Protein AF-A0A961V127-F1 (afdb_monomer)

Sequence (94 aa):
MTEPSTDKYRNEFRELGIARVRNELVMRRWHKDKLAAARSWVERQDVDDWMASNRDKPPKPPRGQSAKKWAGIIVVVFGLIFAAERLLRMMGHL

Radius of gyration: 27.66 Å; Cα contacts (8 Å, |Δi|>4): 26; chains: 1; bounding box: 51×44×67 Å

Foldseek 3Di:
DDDPDLPVCLVVCVVCDLVNLVVCLVVVPDDPVVNVSSVVNNVVVVVVVVCVVCVPDDPDPPPPPPVVVVVVVVVVVVVVVVVVVVVCVVVPPD

Secondary structure (DSSP, 8-state):
-----SSTTHHHHHHH-HHHHHHHHHHT-S-HHHHHHHHHHHHHHHHHHHHHHHHTSPPPPPTHHHHHHHHHHHHHHHHHHHHHHHHHHHTT--

Solvent-accessible surface area (backbone atoms only — not comparable to full-atom values): 5697 Å² total; per-residue (Å²): 136,80,83,80,64,60,66,82,52,42,64,60,46,63,74,60,30,69,72,51,52,52,51,44,57,73,67,57,76,57,58,71,70,58,45,52,38,49,49,57,50,52,53,51,50,53,50,50,53,48,48,61,66,50,70,80,50,73,83,75,74,74,84,65,74,66,55,58,62,54,54,55,52,52,54,52,54,53,50,51,52,52,51,52,54,52,50,44,63,70,70,66,76,122

pLDDT: mean 73.99, std 13.6, range [39.34, 90.75]

Mean predicted aligned error: 16.15 Å

Structure (mmCIF, N/CA/C/O backbone):
data_AF-A0A961V127-F1
#
_entry.id   AF-A0A961V127-F1
#
loop_
_atom_site.group_PDB
_atom_site.id
_atom_site.type_symbol
_atom_site.label_atom_id
_atom_site.label_alt_id
_atom_site.label_comp_id
_atom_site.label_asym_id
_atom_site.label_entity_id
_atom_site.label_seq_id
_atom_site.pdbx_PDB_ins_code
_atom_site.Cartn_x
_atom_site.Cartn_y
_atom_site.Cartn_z
_atom_site.occupancy
_atom_site.B_iso_or_equiv
_atom_site.auth_seq_id
_atom_site.auth_comp_id
_atom_site.auth_asym_id
_atom_site.auth_atom_id
_atom_site.pdbx_PDB_model_num
ATOM 1 N N . MET A 1 1 ? 11.395 -1.285 21.036 1.00 39.34 1 MET A N 1
ATOM 2 C CA . MET A 1 1 ? 10.521 -0.675 20.013 1.00 39.34 1 MET A CA 1
ATOM 3 C C . MET A 1 1 ? 9.134 -1.264 20.187 1.00 39.34 1 MET A C 1
ATOM 5 O O . MET A 1 1 ? 8.863 -2.344 19.688 1.00 39.34 1 MET A O 1
ATOM 9 N N . THR A 1 2 ? 8.303 -0.627 21.001 1.00 43.03 2 THR A N 1
ATOM 10 C CA . THR A 1 2 ? 6.913 -1.027 21.235 1.00 43.03 2 THR A CA 1
ATOM 11 C C . THR A 1 2 ? 6.079 -0.355 20.150 1.00 43.03 2 THR A C 1
ATOM 13 O O . THR A 1 2 ? 5.927 0.863 20.183 1.00 43.03 2 THR A O 1
ATOM 16 N N . GLU A 1 3 ? 5.617 -1.107 19.144 1.00 50.34 3 GLU A N 1
ATOM 17 C CA . GLU A 1 3 ? 4.678 -0.585 18.142 1.00 50.34 3 GLU A CA 1
ATOM 18 C C . GLU A 1 3 ? 3.436 -0.047 18.872 1.00 50.34 3 GLU A C 1
ATOM 20 O O . GLU A 1 3 ? 2.732 -0.816 19.534 1.00 50.34 3 GLU A O 1
ATOM 25 N N . PRO A 1 4 ? 3.145 1.262 18.811 1.00 45.16 4 PRO A N 1
ATOM 26 C CA . PRO A 1 4 ? 1.985 1.795 19.493 1.00 45.16 4 PRO A CA 1
ATOM 27 C C . PRO A 1 4 ? 0.716 1.336 18.761 1.00 45.16 4 PRO A C 1
ATOM 29 O O . PRO A 1 4 ? 0.446 1.738 17.635 1.00 45.16 4 PRO A O 1
ATOM 32 N N . SER A 1 5 ? -0.101 0.524 19.436 1.00 54.16 5 SER A N 1
ATOM 33 C CA . SER A 1 5 ? -1.566 0.561 19.321 1.00 54.16 5 SER A CA 1
ATOM 34 C C . SER A 1 5 ? -2.171 0.394 17.906 1.00 54.16 5 SER A C 1
ATOM 36 O O . SER A 1 5 ? -3.212 0.989 17.612 1.00 54.16 5 SER A O 1
ATOM 38 N N . THR A 1 6 ? -1.616 -0.447 17.026 1.00 55.53 6 THR A N 1
ATOM 39 C CA . THR A 1 6 ? -2.355 -0.812 15.792 1.00 55.53 6 THR A CA 1
ATOM 40 C C . THR A 1 6 ? -3.597 -1.667 16.079 1.00 55.53 6 THR A C 1
ATOM 42 O O . THR A 1 6 ? -4.502 -1.701 15.251 1.00 55.53 6 THR A O 1
ATOM 45 N N . ASP A 1 7 ? -3.703 -2.285 17.263 1.00 63.59 7 ASP A N 1
ATOM 46 C CA . ASP A 1 7 ? -4.865 -3.104 17.640 1.00 63.59 7 ASP A CA 1
ATOM 47 C C . ASP A 1 7 ? -6.091 -2.311 18.088 1.00 63.59 7 ASP A C 1
ATOM 49 O O . ASP A 1 7 ? -7.210 -2.755 17.839 1.00 63.59 7 ASP A O 1
ATOM 53 N N . LYS A 1 8 ? -5.920 -1.118 18.676 1.00 77.50 8 LYS A N 1
ATOM 54 C CA . LYS A 1 8 ? -7.041 -0.369 19.273 1.00 77.50 8 LYS A CA 1
ATOM 55 C C . LYS A 1 8 ? -8.174 -0.095 18.279 1.00 77.50 8 LYS A C 1
ATOM 57 O O . LYS A 1 8 ? -9.339 -0.143 18.656 1.00 77.50 8 LYS A O 1
ATOM 62 N N . TYR A 1 9 ? -7.830 0.179 17.022 1.00 82.81 9 TYR A N 1
ATOM 63 C CA . TYR A 1 9 ? -8.791 0.504 15.965 1.00 82.81 9 TYR A CA 1
ATOM 64 C C . TYR A 1 9 ? -8.931 -0.608 14.919 1.00 82.81 9 TYR A C 1
ATOM 66 O O . TYR A 1 9 ? -9.671 -0.446 13.954 1.00 82.81 9 TYR A O 1
ATOM 74 N N . ARG A 1 10 ? -8.241 -1.746 15.083 1.00 82.00 10 ARG A N 1
ATOM 75 C CA . ARG A 1 10 ? -8.196 -2.802 14.059 1.00 82.00 10 ARG A CA 1
ATOM 76 C C . ARG A 1 10 ? -9.578 -3.386 13.773 1.00 82.00 10 ARG A C 1
ATOM 78 O O . ARG A 1 10 ? -9.924 -3.564 12.608 1.00 82.00 10 ARG A O 1
ATOM 85 N N . ASN A 1 11 ? -10.355 -3.672 14.819 1.00 86.88 11 ASN A N 1
ATOM 86 C CA . ASN A 1 11 ? -11.712 -4.208 14.669 1.00 86.88 11 ASN A CA 1
ATOM 87 C C . ASN A 1 11 ? -12.632 -3.188 13.991 1.00 86.88 11 ASN A C 1
ATOM 89 O O . ASN A 1 11 ? -13.323 -3.538 13.043 1.00 86.88 11 ASN A O 1
ATOM 93 N N . GLU A 1 12 ? -12.540 -1.915 14.382 1.00 88.31 12 GLU A N 1
ATOM 94 C CA . GLU A 1 12 ? -13.308 -0.833 13.760 1.00 88.31 12 GLU A CA 1
ATOM 95 C C . GLU A 1 12 ? -12.966 -0.673 12.268 1.00 88.31 12 GLU A C 1
ATOM 97 O O . GLU A 1 12 ? -13.849 -0.554 11.423 1.00 88.31 12 GLU A O 1
ATOM 102 N N . PHE A 1 13 ? -11.681 -0.718 11.907 1.00 90.75 13 PHE A N 1
ATOM 103 C CA . PHE A 1 13 ? -11.256 -0.655 10.506 1.00 90.75 13 PHE A CA 1
ATOM 104 C C . PHE A 1 13 ? -11.728 -1.867 9.700 1.00 90.75 13 PHE A C 1
ATOM 106 O O . PHE A 1 13 ? -12.124 -1.714 8.543 1.00 90.75 13 PHE A O 1
ATOM 113 N N . ARG A 1 14 ? -11.729 -3.059 10.311 1.00 86.62 14 ARG A N 1
ATOM 114 C CA . ARG A 1 14 ? -12.251 -4.282 9.692 1.00 86.62 14 ARG A CA 1
ATOM 115 C C . ARG A 1 14 ? -13.759 -4.185 9.447 1.00 86.62 14 ARG A C 1
ATOM 117 O O . ARG A 1 14 ? -14.199 -4.577 8.373 1.00 86.62 14 ARG A O 1
ATOM 124 N N . GLU A 1 15 ? -14.522 -3.640 10.392 1.00 90.75 15 GLU A N 1
ATOM 125 C CA . GLU A 1 15 ? -15.967 -3.411 10.247 1.00 90.75 15 GLU A CA 1
ATOM 126 C C . GLU A 1 15 ? -16.290 -2.360 9.174 1.00 90.75 15 GLU A C 1
ATOM 128 O O . GLU A 1 15 ? -17.213 -2.543 8.384 1.00 90.75 15 GLU A O 1
ATOM 133 N N . LEU A 1 16 ? -15.515 -1.272 9.104 1.00 89.88 16 LEU A N 1
ATOM 134 C CA . LEU A 1 16 ? -15.699 -0.221 8.095 1.00 89.88 16 LEU A CA 1
ATOM 135 C C . LEU A 1 16 ? -15.308 -0.669 6.680 1.00 89.88 16 LEU A C 1
ATOM 137 O O . LEU A 1 16 ? -15.872 -0.177 5.699 1.00 89.88 16 LEU A O 1
ATOM 141 N N . GLY A 1 17 ? -14.324 -1.560 6.576 1.00 88.56 17 GLY A N 1
ATOM 142 C CA . GLY A 1 17 ? -13.760 -2.024 5.317 1.00 88.56 17 GLY A CA 1
ATOM 143 C C . GLY A 1 17 ? -12.729 -1.064 4.708 1.00 88.56 17 GLY A C 1
ATOM 144 O O . GLY A 1 17 ? -12.751 0.156 4.902 1.00 88.56 17 GLY A O 1
ATOM 145 N N . ILE A 1 18 ? -11.812 -1.627 3.914 1.00 86.88 18 ILE A N 1
ATO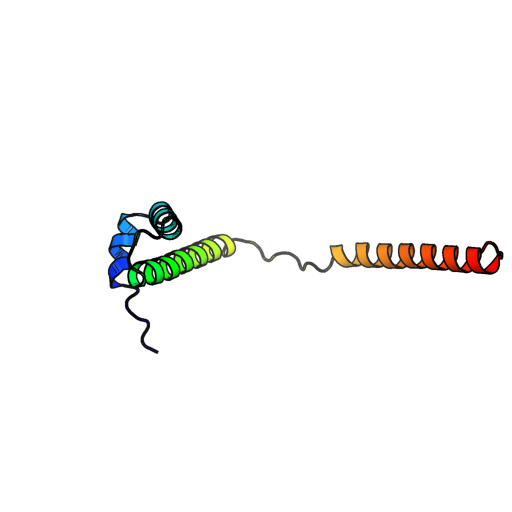M 146 C CA . ILE A 1 18 ? -10.614 -0.925 3.424 1.00 86.88 18 ILE A CA 1
ATOM 147 C C . ILE A 1 18 ? -10.915 0.313 2.573 1.00 86.88 18 ILE A C 1
ATOM 149 O O . ILE A 1 18 ? -10.263 1.346 2.724 1.00 86.88 18 ILE A O 1
ATOM 153 N N . ALA A 1 19 ? -11.943 0.248 1.724 1.00 86.00 19 ALA A N 1
ATOM 154 C CA . ALA A 1 19 ? -12.344 1.363 0.870 1.00 86.00 19 ALA A CA 1
ATOM 155 C C . ALA A 1 19 ? -12.811 2.573 1.693 1.00 86.00 19 ALA A C 1
ATOM 157 O O . ALA A 1 19 ? -12.459 3.714 1.391 1.00 86.00 19 ALA A O 1
ATOM 158 N N . ARG A 1 20 ? -13.556 2.325 2.777 1.00 88.25 20 ARG A N 1
ATOM 159 C CA . ARG A 1 20 ? -14.060 3.384 3.650 1.00 88.25 20 ARG A CA 1
ATOM 160 C C . ARG A 1 20 ? -12.945 3.990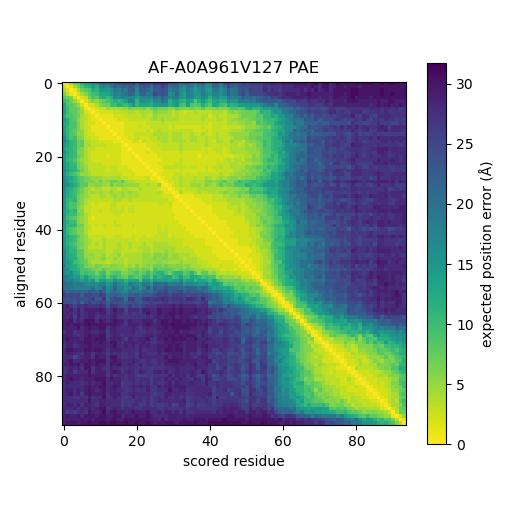 4.490 1.00 88.25 20 ARG A C 1
ATOM 162 O O . ARG A 1 20 ? -12.857 5.209 4.575 1.00 88.25 20 ARG A O 1
ATOM 169 N N . VAL A 1 21 ? -12.046 3.163 5.024 1.00 89.44 21 VAL A N 1
ATOM 170 C CA . VAL A 1 21 ? -10.856 3.631 5.756 1.00 89.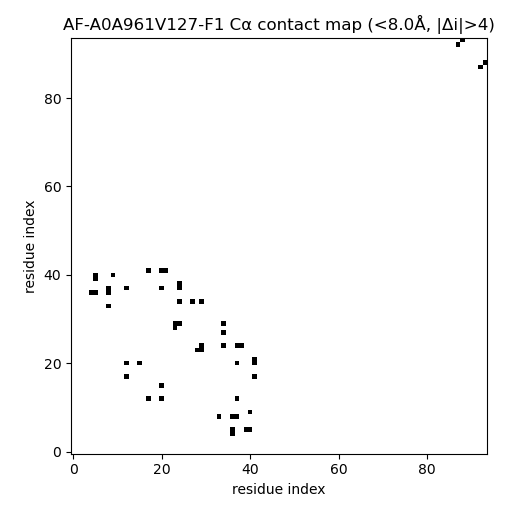44 21 VAL A CA 1
ATOM 171 C C . VAL A 1 21 ? -9.963 4.503 4.863 1.00 89.44 21 VAL A C 1
ATOM 173 O O . VAL A 1 21 ? -9.518 5.566 5.294 1.00 89.44 21 VAL A O 1
ATOM 176 N N . ARG A 1 22 ? -9.754 4.124 3.594 1.00 87.31 22 ARG A N 1
ATOM 177 C CA . ARG A 1 22 ? -9.034 4.954 2.610 1.00 87.31 22 ARG A CA 1
ATOM 178 C C . ARG A 1 22 ? -9.717 6.293 2.357 1.00 87.31 22 ARG A C 1
ATOM 180 O O . ARG A 1 22 ? -9.043 7.319 2.336 1.00 87.31 22 ARG A O 1
ATOM 187 N N . ASN A 1 23 ? -11.038 6.298 2.199 1.00 90.56 23 ASN A N 1
ATOM 188 C CA . ASN A 1 23 ? -11.785 7.539 2.019 1.00 90.56 23 ASN A CA 1
ATOM 189 C C . ASN A 1 23 ? -11.635 8.474 3.235 1.00 90.56 23 ASN A C 1
ATOM 191 O O . ASN A 1 23 ? -11.372 9.664 3.079 1.00 90.56 23 ASN A O 1
ATOM 195 N N . GLU A 1 24 ? -11.708 7.934 4.453 1.00 87.50 24 GLU A N 1
ATOM 196 C CA . GLU A 1 24 ? -11.512 8.702 5.693 1.00 87.50 24 GLU A CA 1
ATOM 197 C C . GLU A 1 24 ? -10.069 9.224 5.844 1.00 87.50 24 GLU A C 1
ATOM 199 O O . GLU A 1 24 ? -9.859 10.329 6.351 1.00 87.50 24 GLU A O 1
ATOM 204 N N . LEU A 1 25 ? -9.067 8.486 5.346 1.00 88.50 25 LEU A N 1
ATOM 205 C CA . LEU A 1 25 ? -7.676 8.952 5.270 1.00 88.50 25 LEU A CA 1
ATOM 206 C C . LEU A 1 25 ? -7.506 10.154 4.332 1.00 88.50 25 LEU A C 1
ATOM 208 O O . LEU A 1 25 ? -6.733 11.063 4.648 1.00 88.50 25 LEU A O 1
ATOM 212 N N . VAL A 1 26 ? -8.217 10.166 3.201 1.00 88.00 26 VAL A N 1
ATOM 213 C CA . VAL A 1 26 ? -8.217 11.286 2.245 1.00 88.00 26 VAL A CA 1
ATOM 214 C C . VAL A 1 26 ? -8.929 12.495 2.845 1.00 88.00 26 VAL A C 1
ATOM 216 O O . VAL A 1 26 ? -8.386 13.598 2.828 1.00 88.00 26 VAL A O 1
ATOM 219 N N . MET A 1 27 ? -10.097 12.273 3.448 1.00 89.19 27 MET A N 1
ATOM 220 C CA . MET A 1 27 ? -10.891 13.318 4.099 1.00 89.19 27 MET A CA 1
ATOM 221 C C . MET A 1 27 ? -10.249 13.847 5.390 1.00 89.19 27 MET A C 1
ATOM 223 O O . MET A 1 27 ? -10.648 14.899 5.883 1.00 89.19 27 MET A O 1
ATOM 227 N N . ARG A 1 28 ? -9.261 13.131 5.952 1.00 86.00 28 ARG A N 1
ATOM 228 C CA . ARG A 1 28 ? -8.544 13.468 7.198 1.00 86.00 28 ARG A CA 1
ATOM 229 C C . ARG A 1 28 ? -9.476 13.805 8.368 1.00 86.00 28 ARG A C 1
ATOM 231 O O . ARG A 1 28 ? -9.146 14.632 9.214 1.00 86.00 28 ARG A O 1
ATOM 238 N N . ARG A 1 29 ? -10.638 13.153 8.428 1.00 83.50 29 ARG A N 1
ATOM 239 C CA . ARG A 1 29 ? -11.697 13.462 9.400 1.00 83.50 29 ARG A CA 1
ATOM 240 C C . ARG A 1 29 ? -11.381 12.966 10.814 1.00 83.50 29 ARG A C 1
ATOM 242 O O . ARG A 1 29 ? -11.932 13.469 11.789 1.00 83.50 29 ARG A O 1
ATOM 249 N N . TRP A 1 30 ? -10.511 11.966 10.937 1.00 88.19 30 TRP A N 1
ATOM 250 C CA . TRP A 1 30 ? -10.120 11.386 12.220 1.00 88.19 30 TRP A CA 1
ATOM 251 C C . TRP A 1 30 ? -8.972 12.132 12.903 1.00 88.19 30 TRP A C 1
ATOM 253 O O . TRP A 1 30 ? -8.190 12.839 12.272 1.00 88.19 30 TRP A O 1
ATOM 263 N N . HIS A 1 31 ? -8.840 11.914 14.214 1.00 88.06 31 HIS A N 1
ATOM 264 C CA . HIS A 1 31 ? -7.705 12.411 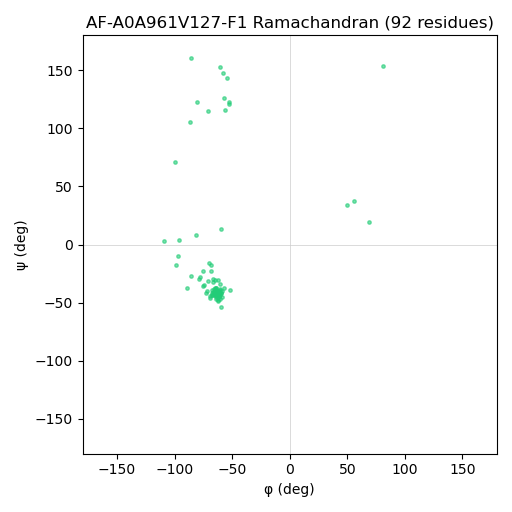14.990 1.00 88.06 31 HIS A CA 1
ATOM 265 C C . HIS A 1 31 ? -6.378 11.841 14.465 1.00 88.06 31 HIS A C 1
ATOM 267 O O . HIS A 1 31 ? -6.342 10.727 13.932 1.00 88.06 31 HIS A O 1
ATOM 273 N N . LYS A 1 32 ? -5.275 12.580 14.653 1.00 84.56 32 LYS A N 1
ATOM 274 C CA . LYS A 1 32 ? -3.950 12.239 14.099 1.00 84.56 32 LYS A CA 1
ATOM 275 C C . LYS A 1 32 ? -3.512 10.807 14.426 1.00 84.56 32 LYS A C 1
ATOM 277 O O . LYS A 1 32 ? -3.004 10.121 13.544 1.00 84.56 32 LYS A O 1
ATOM 282 N N . ASP A 1 33 ? -3.787 10.330 15.637 1.00 86.06 33 ASP A N 1
ATOM 283 C CA . ASP A 1 33 ? -3.408 8.979 16.079 1.00 86.06 33 ASP A CA 1
ATOM 284 C C . ASP A 1 33 ? -4.175 7.887 15.328 1.00 86.06 33 ASP A C 1
ATOM 286 O O . ASP A 1 33 ? -3.615 6.865 14.937 1.00 86.06 33 ASP A O 1
ATOM 290 N N . LYS A 1 34 ? -5.465 8.123 15.067 1.00 86.62 34 LYS A N 1
ATOM 291 C CA . LYS A 1 34 ? -6.314 7.190 14.323 1.00 86.62 34 LYS A CA 1
ATOM 292 C C . LYS A 1 34 ? -5.992 7.217 12.831 1.00 86.62 34 LYS A C 1
ATOM 294 O O . LYS A 1 34 ? -6.01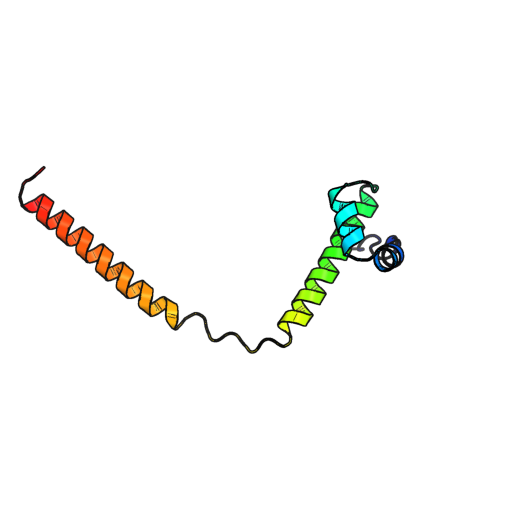0 6.168 12.199 1.00 86.62 34 LYS A O 1
ATOM 299 N N . LEU A 1 35 ? -5.626 8.376 12.279 1.00 88.12 35 LEU A N 1
ATOM 300 C CA . LEU A 1 35 ? -5.110 8.472 10.909 1.00 88.12 35 LEU A CA 1
ATOM 301 C C . LEU A 1 35 ? -3.784 7.718 10.749 1.00 88.12 35 LEU A C 1
ATOM 303 O O . LEU A 1 35 ? -3.602 7.021 9.754 1.00 88.12 35 LEU A O 1
ATOM 307 N N . ALA A 1 36 ? -2.870 7.827 11.718 1.00 86.12 36 ALA A N 1
ATOM 308 C CA . ALA A 1 36 ? -1.617 7.075 11.703 1.00 86.12 36 ALA A CA 1
ATOM 309 C C . ALA A 1 36 ? -1.877 5.561 11.754 1.00 86.12 36 ALA A C 1
ATOM 311 O O . ALA A 1 36 ? -1.381 4.828 10.901 1.00 86.12 36 ALA A O 1
ATOM 312 N N . ALA A 1 37 ? -2.737 5.108 12.673 1.00 86.56 37 ALA A N 1
ATOM 313 C CA . ALA A 1 37 ? -3.127 3.702 12.765 1.00 86.56 37 ALA A CA 1
ATOM 314 C C . ALA A 1 37 ? -3.827 3.197 11.490 1.00 86.56 37 ALA A C 1
ATOM 316 O O . ALA A 1 37 ? -3.556 2.086 11.037 1.00 86.56 37 ALA A O 1
ATOM 317 N N . ALA A 1 38 ? -4.692 4.015 10.886 1.00 88.25 38 ALA A N 1
ATOM 318 C CA . ALA A 1 38 ? -5.381 3.685 9.643 1.00 88.25 38 ALA A CA 1
ATOM 319 C C . ALA A 1 38 ? -4.410 3.536 8.464 1.00 88.25 38 ALA A C 1
ATOM 321 O O . ALA A 1 38 ? -4.565 2.604 7.681 1.00 88.25 38 ALA A O 1
ATOM 322 N N . ARG A 1 39 ? -3.384 4.396 8.352 1.00 87.75 39 ARG A N 1
ATOM 323 C CA . ARG A 1 39 ? -2.342 4.256 7.316 1.00 87.75 39 ARG A CA 1
ATOM 324 C C . ARG A 1 39 ? -1.607 2.932 7.443 1.00 87.75 39 ARG A C 1
ATOM 326 O O . ARG A 1 39 ? -1.591 2.164 6.490 1.00 87.75 39 ARG A O 1
ATOM 333 N N . SER A 1 40 ? -1.082 2.639 8.631 1.00 87.75 40 SER A N 1
ATOM 334 C CA . SER A 1 40 ? -0.352 1.392 8.873 1.00 87.75 40 SER A CA 1
ATOM 335 C C . SER A 1 40 ? -1.225 0.157 8.647 1.00 87.75 40 SER A C 1
ATOM 337 O O . SER A 1 40 ? -0.740 -0.873 8.189 1.00 87.75 40 SER A O 1
ATOM 339 N N . TRP A 1 41 ? -2.522 0.241 8.950 1.00 88.88 41 TRP A N 1
ATOM 340 C CA . TRP A 1 41 ? -3.455 -0.852 8.692 1.00 88.88 41 TRP A CA 1
ATOM 341 C C . TRP A 1 41 ? -3.712 -1.066 7.192 1.00 88.88 41 TRP A C 1
ATOM 343 O O . TRP A 1 41 ? -3.653 -2.207 6.738 1.00 88.88 41 TRP A O 1
ATOM 353 N N . VAL A 1 42 ? -3.929 0.005 6.416 1.00 88.25 42 VAL A N 1
ATOM 354 C CA . VAL A 1 42 ? -4.103 -0.078 4.952 1.00 88.25 42 VAL A CA 1
ATOM 355 C C . VAL A 1 42 ? -2.840 -0.614 4.277 1.00 88.25 42 VAL A C 1
ATOM 357 O O . VAL A 1 42 ? -2.941 -1.500 3.438 1.00 88.25 42 VAL A O 1
ATOM 360 N N . GLU A 1 43 ? -1.659 -0.142 4.679 1.00 85.25 43 GLU A N 1
ATOM 361 C CA . GLU A 1 43 ? -0.378 -0.614 4.135 1.00 85.25 43 GLU A CA 1
ATOM 362 C C . GLU A 1 43 ? -0.175 -2.117 4.349 1.00 85.25 43 GLU A C 1
ATOM 364 O O . GLU A 1 43 ? 0.253 -2.814 3.434 1.00 85.25 43 GLU A O 1
ATOM 369 N N . ARG A 1 44 ? -0.524 -2.642 5.533 1.00 83.06 44 ARG A N 1
ATOM 370 C CA . ARG A 1 44 ? -0.449 -4.087 5.800 1.00 83.06 44 ARG A CA 1
ATOM 371 C C . ARG A 1 44 ? -1.364 -4.880 4.866 1.00 83.06 44 ARG A C 1
ATOM 373 O O . ARG A 1 44 ? -0.929 -5.884 4.321 1.00 83.06 44 ARG A O 1
ATOM 380 N N . GLN A 1 45 ? -2.594 -4.411 4.645 1.00 83.06 45 GLN A N 1
ATOM 381 C CA . GLN A 1 45 ? -3.523 -5.056 3.712 1.00 83.06 45 GLN A CA 1
ATOM 382 C C . GLN A 1 45 ? -3.019 -5.003 2.265 1.00 83.06 45 GLN A C 1
ATOM 384 O O . GLN A 1 45 ? -3.081 -6.010 1.578 1.00 83.06 45 GLN A O 1
ATOM 389 N N . ASP A 1 46 ? -2.455 -3.877 1.822 1.00 82.88 46 ASP A N 1
ATOM 390 C CA . ASP A 1 46 ? -1.877 -3.760 0.476 1.00 82.88 46 ASP A CA 1
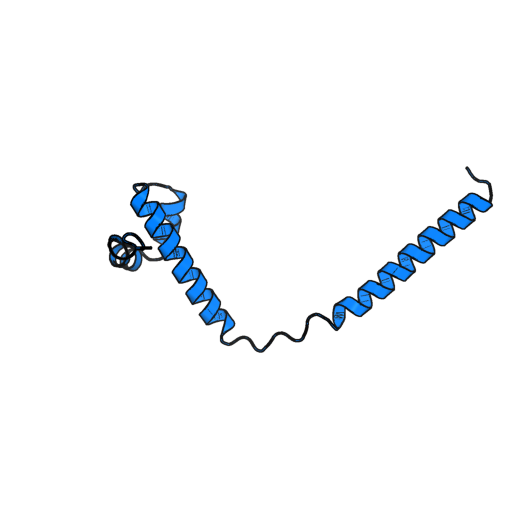ATOM 391 C C . ASP A 1 46 ? -0.682 -4.692 0.264 1.00 82.88 46 ASP A C 1
ATOM 393 O O . ASP A 1 46 ? -0.512 -5.258 -0.816 1.00 82.88 46 ASP A O 1
ATOM 397 N N . VAL A 1 47 ? 0.148 -4.867 1.292 1.00 82.19 47 VAL A N 1
ATOM 398 C CA . VAL A 1 47 ? 1.264 -5.816 1.261 1.00 82.19 47 VAL A CA 1
ATOM 399 C C . VAL A 1 47 ? 0.754 -7.257 1.227 1.00 82.19 47 VAL A C 1
ATOM 401 O O . VAL A 1 47 ? 1.272 -8.049 0.439 1.00 82.19 47 VAL A O 1
ATOM 404 N N . ASP A 1 48 ? -0.257 -7.593 2.029 1.00 80.50 48 ASP A N 1
ATOM 405 C CA . ASP A 1 48 ? -0.870 -8.925 2.048 1.00 80.50 48 ASP A CA 1
ATOM 406 C C . ASP A 1 48 ? -1.549 -9.246 0.704 1.00 80.50 48 ASP A C 1
ATOM 408 O O . ASP A 1 48 ? -1.304 -10.311 0.133 1.00 80.50 48 ASP A O 1
ATOM 412 N N . ASP A 1 49 ? -2.315 -8.304 0.145 1.00 81.50 49 ASP A N 1
ATOM 413 C CA . ASP A 1 49 ? -2.948 -8.408 -1.176 1.00 81.50 49 ASP A CA 1
ATOM 414 C C . ASP A 1 49 ? -1.895 -8.533 -2.284 1.00 81.50 49 ASP A C 1
ATOM 416 O O . ASP A 1 49 ? -2.017 -9.361 -3.195 1.00 81.50 49 ASP A O 1
ATOM 420 N N . TRP A 1 50 ? -0.814 -7.751 -2.202 1.00 80.25 50 TRP A N 1
ATOM 421 C CA . TRP A 1 50 ? 0.298 -7.858 -3.138 1.00 80.25 50 TRP A CA 1
ATOM 422 C C . TRP A 1 50 ? 0.963 -9.230 -3.047 1.00 80.25 50 TRP A C 1
ATOM 424 O O . TRP A 1 50 ? 1.139 -9.869 -4.086 1.00 80.25 50 TRP A O 1
ATOM 434 N N . MET A 1 51 ? 1.282 -9.714 -1.842 1.00 77.38 51 MET A N 1
ATOM 435 C CA . MET A 1 51 ? 1.878 -11.035 -1.632 1.00 77.38 51 MET A CA 1
ATOM 436 C C . MET A 1 51 ? 0.966 -12.156 -2.129 1.00 77.38 51 MET A C 1
ATOM 438 O O . MET A 1 51 ? 1.446 -13.040 -2.837 1.00 77.38 51 MET A O 1
ATOM 442 N N . ALA A 1 52 ? -0.337 -12.094 -1.847 1.00 79.88 52 ALA A N 1
ATOM 443 C CA . ALA A 1 52 ? -1.319 -13.034 -2.378 1.00 79.88 52 ALA A CA 1
ATOM 444 C C . ALA A 1 52 ? -1.323 -13.021 -3.915 1.00 79.88 52 ALA A C 1
ATOM 446 O O . ALA A 1 52 ? -1.222 -14.069 -4.546 1.00 79.88 52 ALA A O 1
ATOM 447 N N . SER A 1 53 ? -1.313 -11.834 -4.532 1.00 70.06 53 SER A N 1
ATOM 448 C CA . SER A 1 53 ? -1.282 -11.691 -5.994 1.00 70.06 53 SER A CA 1
ATOM 449 C C . SER A 1 53 ? 0.038 -12.133 -6.641 1.00 70.06 53 SER A C 1
ATOM 451 O O . SER A 1 53 ? 0.082 -12.385 -7.846 1.00 70.06 53 SER A O 1
ATOM 453 N N . ASN A 1 54 ? 1.140 -12.156 -5.885 1.00 69.12 54 ASN A N 1
ATOM 454 C CA . ASN A 1 54 ? 2.472 -12.505 -6.377 1.00 69.12 54 ASN A CA 1
ATOM 455 C C . ASN A 1 54 ? 2.868 -13.953 -6.070 1.00 69.12 54 ASN A C 1
ATOM 457 O O . ASN A 1 54 ? 3.780 -14.453 -6.725 1.00 69.12 54 ASN A O 1
ATOM 461 N N . ARG A 1 55 ? 2.197 -14.619 -5.123 1.00 63.75 55 ARG A N 1
ATOM 462 C CA . ARG A 1 55 ? 2.443 -16.020 -4.754 1.00 63.75 55 ARG A CA 1
ATOM 463 C C . ARG A 1 55 ? 2.229 -16.975 -5.928 1.00 63.75 55 ARG A C 1
ATOM 465 O O . ARG A 1 55 ? 3.021 -17.892 -6.105 1.00 63.75 55 ARG A O 1
ATOM 472 N N . ASP A 1 56 ? 1.218 -16.705 -6.748 1.00 62.94 56 ASP A N 1
ATOM 473 C CA . ASP A 1 56 ? 0.840 -17.559 -7.882 1.00 62.94 56 ASP A CA 1
ATOM 474 C C . ASP A 1 56 ? 1.435 -17.097 -9.221 1.00 62.94 56 ASP A C 1
ATOM 476 O O . ASP A 1 56 ? 1.144 -17.669 -10.274 1.00 62.94 56 ASP A O 1
ATOM 480 N N . LYS A 1 57 ? 2.281 -16.056 -9.225 1.00 60.25 57 LYS A N 1
ATOM 481 C CA . LYS A 1 57 ? 2.933 -15.617 -10.462 1.00 60.25 57 LYS A CA 1
ATOM 482 C C . LYS A 1 57 ? 4.131 -16.522 -10.753 1.00 60.25 57 LYS A C 1
ATOM 484 O O . LYS A 1 57 ? 5.050 -16.576 -9.933 1.00 60.25 57 LYS A O 1
ATOM 489 N N . PRO A 1 58 ? 4.184 -17.178 -11.929 1.00 62.41 58 PRO A N 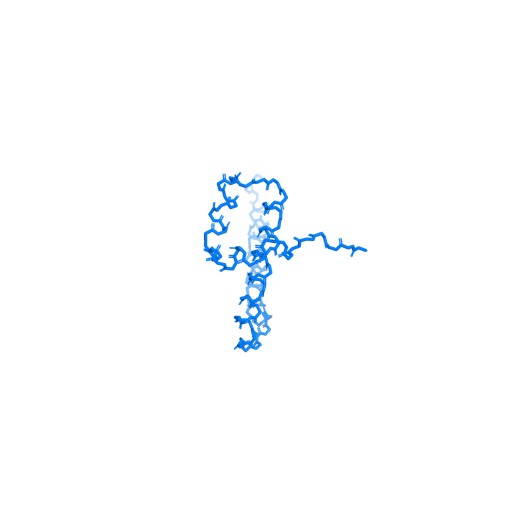1
ATOM 490 C CA . PRO A 1 58 ? 5.375 -17.912 -12.330 1.00 62.41 58 PRO A CA 1
ATOM 491 C C . PRO A 1 58 ? 6.579 -16.958 -12.352 1.00 62.41 58 PRO A C 1
ATOM 493 O O . PRO A 1 58 ? 6.408 -15.764 -12.644 1.00 62.41 58 PRO A O 1
ATOM 496 N N . PRO A 1 59 ? 7.795 -17.448 -12.043 1.00 60.03 59 PRO A N 1
ATOM 497 C CA . PRO A 1 59 ? 8.991 -16.621 -12.047 1.00 60.03 59 PRO A CA 1
ATOM 498 C C . PRO A 1 59 ? 9.091 -15.904 -13.390 1.00 60.03 59 PRO A C 1
ATOM 500 O O . PRO A 1 59 ? 9.108 -16.521 -14.457 1.00 60.03 59 PRO A O 1
ATOM 503 N N . LYS A 1 60 ? 9.099 -14.571 -13.332 1.00 59.03 60 LYS A N 1
ATOM 504 C CA . LYS A 1 60 ? 9.198 -13.727 -14.520 1.00 59.03 60 LYS A CA 1
ATOM 505 C C . LYS A 1 60 ? 10.492 -14.124 -15.244 1.00 59.03 60 LYS A C 1
ATOM 507 O O . LYS A 1 60 ? 11.539 -14.110 -14.592 1.00 59.03 60 LYS A O 1
ATOM 512 N N . PRO A 1 61 ? 10.458 -14.473 -16.545 1.00 59.03 61 PRO A N 1
ATOM 513 C CA . PRO A 1 61 ? 11.677 -14.808 -17.268 1.00 59.03 61 PRO A CA 1
ATOM 514 C C . PRO A 1 61 ? 12.672 -13.648 -17.127 1.00 59.03 61 PRO A C 1
ATOM 516 O O . PRO A 1 61 ? 12.247 -12.483 -17.080 1.00 59.03 61 PRO A O 1
ATOM 519 N N . PRO A 1 62 ? 13.981 -13.934 -17.009 1.00 59.53 62 PRO A N 1
ATOM 520 C CA . PRO A 1 62 ? 14.980 -12.907 -16.770 1.00 59.53 62 PRO A CA 1
ATOM 521 C C . PRO A 1 62 ? 14.833 -11.803 -17.821 1.00 59.53 62 PRO A C 1
ATOM 523 O O . PRO A 1 62 ? 14.925 -12.046 -19.025 1.00 59.53 62 PRO A O 1
ATOM 526 N N . ARG A 1 63 ? 14.621 -10.565 -17.354 1.00 56.56 63 ARG A N 1
ATOM 527 C CA . ARG A 1 63 ? 14.452 -9.328 -18.148 1.00 56.56 63 ARG A CA 1
ATOM 528 C C . ARG A 1 63 ? 15.661 -8.978 -19.047 1.00 56.56 63 ARG A C 1
ATOM 530 O O . ARG A 1 63 ? 15.748 -7.866 -19.551 1.00 56.56 63 ARG A O 1
ATOM 537 N N . GLY A 1 64 ? 16.601 -9.899 -19.257 1.00 52.75 64 GLY A N 1
ATOM 538 C CA . GLY A 1 64 ? 17.853 -9.688 -19.980 1.00 52.75 64 GLY A CA 1
ATOM 539 C C . GLY A 1 64 ? 17.850 -10.105 -21.452 1.00 52.75 64 GLY A C 1
ATOM 540 O O . GLY A 1 64 ? 18.805 -9.779 -22.153 1.00 52.75 64 GLY A O 1
ATOM 541 N N . GLN A 1 65 ? 16.824 -10.804 -21.956 1.00 51.94 65 GLN A N 1
ATOM 542 C CA . GLN A 1 65 ? 16.870 -11.307 -23.340 1.00 51.94 65 GLN A CA 1
ATOM 543 C C . GLN A 1 65 ? 16.390 -10.287 -24.393 1.00 51.94 65 GLN A C 1
ATOM 545 O O . GLN A 1 65 ? 16.869 -10.307 -25.524 1.00 51.94 65 GLN A O 1
ATOM 550 N N . SER A 1 66 ? 15.506 -9.348 -24.027 1.00 53.88 66 SER A N 1
ATOM 551 C CA . SER A 1 66 ? 14.988 -8.310 -24.943 1.00 53.88 66 SER A CA 1
ATOM 552 C C . SER A 1 66 ? 15.847 -7.034 -24.970 1.00 53.88 66 SER A C 1
ATOM 554 O O . SER A 1 66 ? 16.081 -6.462 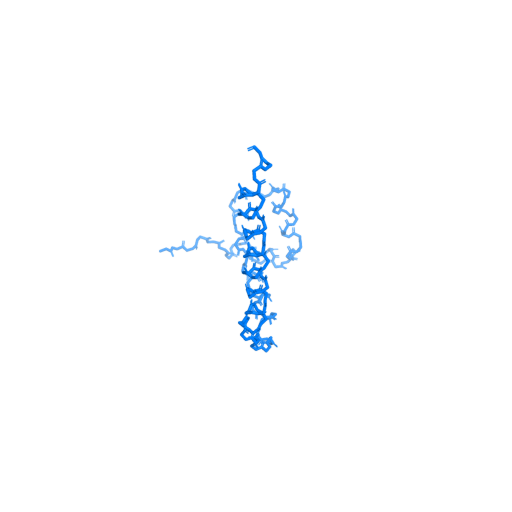-26.034 1.00 53.88 66 SER A O 1
ATOM 556 N N . ALA A 1 67 ? 16.402 -6.615 -23.826 1.00 52.28 67 ALA A N 1
ATOM 557 C CA . ALA A 1 67 ? 17.155 -5.360 -23.718 1.00 52.28 67 ALA A CA 1
ATOM 558 C C . ALA A 1 67 ? 18.456 -5.348 -24.548 1.00 52.28 67 ALA A C 1
ATOM 560 O O . ALA A 1 67 ? 18.844 -4.306 -25.076 1.00 52.28 67 ALA A O 1
ATOM 561 N N . LYS A 1 68 ? 19.099 -6.513 -24.736 1.00 54.84 68 LYS A N 1
ATOM 562 C CA . LYS A 1 68 ? 20.311 -6.636 -25.566 1.00 54.84 68 LYS A CA 1
ATOM 563 C C . LYS A 1 68 ? 20.078 -6.272 -27.037 1.00 54.84 68 LYS A C 1
ATOM 565 O O . LYS A 1 68 ? 20.996 -5.766 -27.672 1.00 54.84 68 LYS A O 1
ATOM 570 N N . LYS A 1 69 ? 18.870 -6.487 -27.577 1.00 57.59 69 LYS A N 1
ATOM 571 C CA . LYS A 1 69 ? 18.567 -6.157 -28.982 1.00 57.59 69 LYS A CA 1
ATOM 572 C C . LYS A 1 69 ? 18.482 -4.647 -29.207 1.00 57.59 69 LYS A C 1
ATOM 574 O O . LYS A 1 69 ? 19.003 -4.148 -30.196 1.00 57.59 69 LYS A O 1
ATOM 579 N N . TRP A 1 70 ? 17.891 -3.918 -28.264 1.00 57.16 70 TRP A N 1
ATOM 580 C CA . TRP A 1 70 ? 17.734 -2.465 -28.365 1.00 57.16 70 TRP A CA 1
ATOM 581 C C . TRP A 1 70 ? 19.040 -1.708 -28.112 1.00 57.16 70 TRP A C 1
ATOM 583 O O . TRP A 1 70 ? 19.313 -0.730 -28.802 1.00 57.16 70 TRP A O 1
ATOM 593 N N . ALA A 1 71 ? 19.886 -2.196 -27.197 1.00 61.41 71 ALA A N 1
ATOM 594 C CA . ALA A 1 71 ? 21.188 -1.584 -26.925 1.00 61.41 71 ALA A CA 1
ATOM 595 C C . ALA A 1 71 ? 22.094 -1.537 -28.172 1.00 61.41 71 ALA A C 1
ATOM 597 O O . ALA A 1 71 ? 22.734 -0.520 -28.421 1.00 61.41 71 ALA A O 1
ATOM 598 N N . GLY A 1 72 ? 22.102 -2.596 -28.992 1.00 63.84 72 GLY A N 1
ATOM 599 C CA . GLY A 1 72 ? 22.871 -2.623 -30.243 1.00 63.84 72 GLY A CA 1
ATOM 600 C C . GLY A 1 72 ? 22.367 -1.619 -31.284 1.00 63.84 72 GLY A C 1
ATOM 601 O O . GLY A 1 72 ? 23.168 -0.935 -31.916 1.00 63.84 72 GLY A O 1
ATOM 602 N N . ILE A 1 73 ? 21.045 -1.474 -31.418 1.00 67.12 73 ILE A N 1
ATOM 603 C CA . ILE A 1 73 ? 20.427 -0.527 -32.359 1.00 67.12 73 ILE A CA 1
ATOM 604 C C . ILE A 1 73 ? 20.772 0.916 -31.972 1.00 67.12 73 ILE A C 1
ATOM 606 O O . ILE A 1 73 ? 21.149 1.706 -32.833 1.00 67.12 73 ILE A O 1
ATOM 610 N N . ILE A 1 74 ? 20.712 1.246 -30.679 1.00 68.38 74 ILE A N 1
ATOM 611 C CA . ILE A 1 74 ? 21.047 2.587 -30.179 1.00 68.38 74 ILE A CA 1
ATOM 612 C C . ILE A 1 74 ? 22.506 2.937 -30.506 1.00 68.38 74 ILE A C 1
ATOM 614 O O . ILE A 1 74 ? 22.764 4.010 -31.047 1.00 68.38 74 ILE A O 1
ATOM 618 N N . VAL A 1 75 ? 23.456 2.027 -30.258 1.00 72.62 75 VAL A N 1
ATOM 619 C CA . VAL A 1 75 ? 24.884 2.265 -30.550 1.00 72.62 75 VAL A CA 1
ATOM 620 C C . VAL A 1 75 ? 25.129 2.501 -32.045 1.00 72.62 75 VAL A C 1
ATOM 622 O O . VAL A 1 75 ? 25.864 3.419 -32.403 1.00 72.62 75 VAL A O 1
ATOM 625 N N . VAL A 1 76 ? 24.485 1.727 -32.925 1.00 72.31 76 VAL A N 1
ATOM 626 C CA . VAL A 1 76 ? 24.627 1.889 -34.383 1.00 72.31 76 VAL A CA 1
ATOM 627 C C . VAL A 1 76 ? 24.053 3.227 -34.860 1.00 72.31 76 VAL A C 1
ATOM 629 O O . VAL A 1 76 ? 24.697 3.922 -35.645 1.00 72.31 76 VAL A O 1
ATOM 632 N N . VAL A 1 77 ? 22.879 3.627 -34.360 1.00 75.12 77 VAL A N 1
ATOM 633 C CA . VAL A 1 77 ? 22.240 4.903 -34.727 1.00 75.12 77 VAL A CA 1
ATOM 634 C C . VAL A 1 77 ? 23.090 6.096 -34.284 1.00 75.12 77 VAL A C 1
ATOM 636 O O . VAL A 1 77 ? 23.354 6.986 -35.091 1.00 75.12 77 VAL A O 1
ATOM 639 N N . PHE A 1 78 ? 23.580 6.103 -33.040 1.00 74.25 78 PHE A N 1
ATOM 640 C CA . PHE A 1 78 ? 24.458 7.177 -32.561 1.00 74.25 78 PHE A CA 1
ATOM 641 C C . PHE A 1 78 ? 25.793 7.222 -33.316 1.00 74.25 78 PHE A C 1
ATOM 643 O O . PHE A 1 78 ? 26.271 8.310 -33.632 1.00 74.25 78 PHE A O 1
ATOM 650 N N . GLY A 1 79 ? 26.366 6.067 -33.670 1.00 74.56 79 GLY A N 1
ATOM 651 C CA . GLY A 1 79 ? 27.572 5.999 -34.498 1.00 74.56 79 GLY A CA 1
ATOM 652 C C . GLY A 1 79 ? 27.379 6.601 -35.894 1.00 74.56 79 GLY A C 1
ATOM 653 O O . GLY A 1 79 ? 28.238 7.344 -36.362 1.00 74.56 79 GLY A O 1
ATOM 654 N N . LEU A 1 80 ? 26.236 6.341 -36.538 1.00 78.31 80 LEU A N 1
ATOM 655 C CA . LEU A 1 80 ? 25.908 6.898 -37.856 1.00 78.31 80 LEU A CA 1
ATOM 656 C C . LEU A 1 80 ? 25.684 8.413 -37.816 1.00 78.31 80 LEU A C 1
ATOM 658 O O . LEU A 1 80 ? 26.179 9.118 -38.693 1.00 78.31 80 LEU A O 1
ATOM 662 N N . ILE A 1 81 ? 24.991 8.920 -36.792 1.00 78.50 81 ILE A N 1
ATOM 663 C CA . ILE A 1 81 ? 24.789 10.365 -36.605 1.00 78.50 81 ILE A CA 1
ATOM 664 C C . ILE A 1 81 ? 26.138 11.057 -36.391 1.00 78.50 81 ILE A C 1
ATOM 666 O O . ILE A 1 81 ? 26.433 12.046 -37.056 1.00 78.50 81 ILE A O 1
ATOM 670 N N . PHE A 1 82 ? 26.991 10.499 -35.529 1.00 76.69 82 PHE A N 1
ATOM 671 C CA . PHE A 1 82 ? 28.308 11.068 -35.251 1.00 76.69 82 PHE A CA 1
ATOM 672 C C . PHE A 1 82 ? 29.234 11.028 -36.478 1.00 76.69 82 PHE A C 1
ATOM 674 O O . PHE A 1 82 ? 29.961 11.986 -36.742 1.00 76.69 82 PHE A O 1
ATOM 681 N N . ALA A 1 83 ? 29.187 9.953 -37.270 1.00 75.38 83 ALA A N 1
ATOM 682 C CA . ALA A 1 83 ? 29.933 9.854 -38.523 1.00 75.38 83 ALA A CA 1
ATOM 683 C C . ALA A 1 83 ? 29.451 10.877 -39.566 1.00 75.38 83 ALA A C 1
ATOM 685 O O . ALA A 1 83 ? 30.279 11.534 -40.197 1.00 75.38 83 ALA A O 1
ATOM 686 N N . ALA A 1 84 ? 28.134 11.057 -39.714 1.00 76.25 84 ALA A N 1
ATOM 687 C CA . ALA A 1 84 ? 27.552 12.058 -40.607 1.00 76.25 84 ALA A CA 1
ATOM 688 C C . ALA A 1 84 ? 27.924 13.486 -40.178 1.00 76.25 84 ALA A C 1
ATOM 690 O O . ALA A 1 84 ? 28.324 14.299 -41.010 1.00 76.25 84 ALA A O 1
ATOM 691 N N . GLU A 1 85 ? 27.877 13.778 -38.878 1.00 75.69 85 GLU A N 1
ATOM 692 C CA . GLU A 1 85 ? 28.273 15.075 -38.328 1.00 75.69 85 GLU A CA 1
ATOM 693 C C . GLU A 1 85 ? 29.772 15.351 -38.544 1.00 75.69 85 GLU A C 1
ATOM 695 O O . GLU A 1 85 ? 30.165 16.452 -38.932 1.00 75.69 85 GLU A O 1
ATOM 700 N N . ARG A 1 86 ? 30.628 14.335 -38.370 1.00 73.12 86 ARG A N 1
ATOM 701 C CA . ARG A 1 86 ? 32.074 14.430 -38.631 1.00 73.12 86 ARG A CA 1
ATOM 702 C C . ARG A 1 86 ? 32.378 14.684 -40.111 1.00 73.12 86 ARG A C 1
ATOM 704 O O . ARG A 1 86 ? 33.266 15.484 -40.401 1.00 73.12 86 ARG A O 1
ATOM 711 N N . LEU A 1 87 ? 31.653 14.031 -41.020 1.00 73.94 87 LEU A N 1
ATOM 712 C CA . LEU A 1 87 ? 31.771 14.204 -42.473 1.00 73.94 87 LEU A CA 1
ATOM 713 C C . LEU A 1 87 ? 31.310 15.593 -42.928 1.00 73.94 87 LEU A C 1
ATOM 715 O O . LEU A 1 87 ? 32.011 16.236 -43.705 1.00 73.94 87 LEU A O 1
ATOM 719 N N . LEU A 1 88 ? 30.189 16.089 -42.396 1.00 70.81 88 LEU A N 1
ATOM 720 C CA . LEU A 1 88 ? 29.702 17.448 -42.661 1.00 70.81 88 LEU A CA 1
ATOM 721 C C . LEU A 1 88 ? 30.695 18.514 -42.179 1.00 70.81 88 LEU A C 1
ATOM 723 O O . LEU A 1 88 ? 30.981 19.458 -42.911 1.00 70.81 88 LEU A O 1
ATOM 727 N N . ARG A 1 89 ? 31.302 18.319 -41.000 1.00 66.19 89 ARG A N 1
ATOM 728 C CA . ARG A 1 89 ? 32.367 19.204 -40.496 1.00 66.19 89 ARG A CA 1
ATOM 729 C C . ARG A 1 89 ? 33.652 19.146 -41.332 1.00 66.19 89 ARG A C 1
ATOM 731 O O . ARG A 1 89 ? 34.367 20.137 -41.390 1.00 66.19 89 ARG A O 1
ATOM 738 N N . MET A 1 90 ? 33.974 18.015 -41.966 1.00 62.22 90 MET A N 1
ATOM 739 C CA . MET A 1 90 ? 35.143 17.909 -42.857 1.00 62.22 90 MET A CA 1
ATOM 740 C C . MET A 1 90 ? 34.901 18.524 -44.242 1.00 62.22 90 MET A C 1
ATOM 742 O O . MET A 1 90 ? 35.853 18.987 -44.861 1.00 62.22 90 MET A O 1
ATOM 746 N N . MET A 1 91 ? 33.654 18.563 -44.720 1.00 67.00 91 MET A N 1
ATOM 747 C CA . MET A 1 91 ? 33.293 19.157 -46.016 1.00 67.00 91 MET A CA 1
ATOM 748 C C . MET A 1 91 ? 33.140 20.689 -45.990 1.00 67.00 91 MET A C 1
ATOM 750 O O . MET A 1 91 ? 32.728 21.273 -46.986 1.00 67.00 91 MET A O 1
ATOM 754 N N . GLY A 1 92 ? 33.506 21.356 -44.889 1.00 61.44 92 GLY A N 1
ATOM 755 C CA . GLY A 1 92 ? 33.662 22.815 -44.857 1.00 61.44 92 GLY A CA 1
ATOM 756 C C . GLY A 1 92 ? 32.365 23.617 -44.992 1.00 61.44 92 GLY A C 1
ATOM 757 O O . GLY A 1 92 ? 32.420 24.794 -45.327 1.00 61.44 92 GLY A O 1
ATOM 758 N N . HIS A 1 93 ? 31.205 23.010 -44.731 1.00 57.19 93 HIS A N 1
ATOM 759 C CA . HIS A 1 93 ? 29.943 23.737 -44.591 1.00 57.19 93 HIS A CA 1
ATOM 760 C C . HIS A 1 93 ? 29.6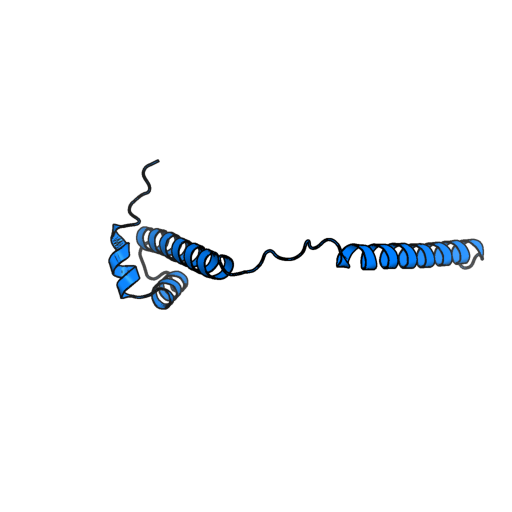16 23.932 -43.105 1.00 57.19 93 HIS A C 1
ATOM 762 O O . HIS A 1 93 ? 28.728 23.279 -42.560 1.00 57.19 93 HIS A O 1
ATOM 768 N N . LEU A 1 94 ? 30.404 24.800 -42.463 1.00 51.78 94 LEU A N 1
ATOM 769 C CA . LEU A 1 94 ? 30.062 25.677 -41.335 1.00 51.78 94 LEU A CA 1
ATOM 770 C C . LEU A 1 94 ? 31.208 26.675 -41.136 1.00 51.78 94 LEU A C 1
ATOM 772 O O . LEU A 1 94 ? 32.352 26.208 -40.933 1.00 51.78 94 LEU A O 1
#